Protein AF-A0A9X6S5B8-F1 (afdb_monomer)

Mean predicted aligned error: 6.73 Å

Radius of gyration: 18.89 Å; Cα contacts (8 Å, |Δi|>4): 108; chains: 1; bounding box: 58×34×44 Å

pLDDT: mean 91.6, std 8.56, range [54.91, 98.19]

Solvent-accessible surface area (backbone atoms only — not comparable to full-atom values): 6167 Å² total; per-residue (Å²): 134,85,83,86,82,81,88,75,62,65,66,62,53,50,51,53,52,50,52,52,57,74,66,54,40,77,95,39,71,28,46,69,69,55,43,22,50,75,75,46,82,56,49,53,66,65,46,45,40,65,50,50,36,58,79,39,28,82,66,33,20,36,98,69,75,29,34,25,37,53,52,90,54,58,91,93,51,74,57,42,30,37,43,45,58,45,50,54,50,45,68,75,42,53,86,78,40,62,87,80,69,85,125

Secondary structure (DSSP, 8-state):
----PPPP-HHHHHHHHHHHHHT--TT-EE-HHHHHHHHSTT--HHHHIIIIITTTHHHHBGGGTSSEESTT--TT---EEEHHHHHHHHHHHTTTS-TT---

Foldseek 3Di:
DDDDDDDDDVVVVVVVVVVCVVPDLPPPKDALQVCCVPQVVRDDSVLCLVFPLPVCVCVQDVVNVHFWDCSVDDVPGGIMGSRVRSNVCSVVCVVVTPSVDDD

Sequence (103 aa):
MEALQVNINQNYLNDVINQIFKTSLEGVTWDINEFRKHCCSNKSAEWVRRYVILPFADEIDFDKGGWCLNPHGGKGKKQMIFAKSACEWMEENKRRIDWKGKV

InterPro domains:
  IPR008489 Protein of unknown function DUF771 [PF05595] (18-97)

Structure (mmCIF, N/CA/C/O backbone):
data_AF-A0A9X6S5B8-F1
#
_entry.id   AF-A0A9X6S5B8-F1
#
loop_
_atom_site.group_PDB
_atom_site.id
_atom_site.type_symbol
_atom_site.label_atom_id
_atom_site.label_alt_id
_atom_site.label_comp_id
_atom_site.label_asym_id
_atom_site.label_entity_id
_atom_site.label_seq_id
_atom_site.pdbx_PDB_ins_code
_atom_site.Cartn_x
_atom_site.Cartn_y
_atom_site.Cartn_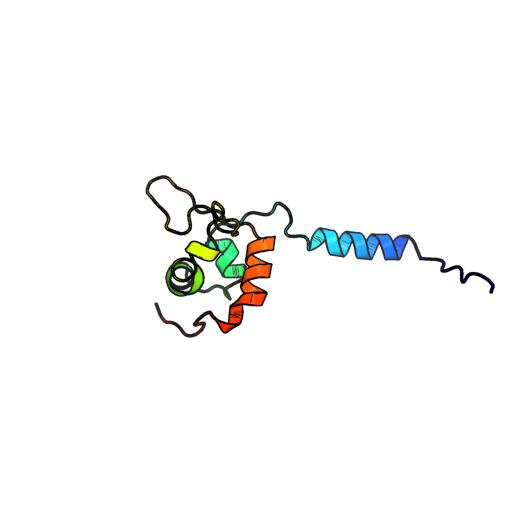z
_atom_site.occupancy
_atom_site.B_iso_or_equiv
_atom_site.auth_seq_id
_atom_site.auth_comp_id
_atom_site.auth_asym_id
_atom_site.auth_atom_id
_atom_site.pdbx_PDB_model_num
ATOM 1 N N . MET A 1 1 ? -38.218 -21.905 24.354 1.00 54.91 1 MET A N 1
ATOM 2 C CA . MET A 1 1 ? -36.961 -21.141 24.494 1.00 54.91 1 MET A CA 1
ATOM 3 C C . MET A 1 1 ? -37.327 -19.676 24.461 1.00 54.91 1 MET A C 1
ATOM 5 O O . MET A 1 1 ? -37.897 -19.249 23.466 1.00 54.91 1 MET A O 1
ATOM 9 N N . GLU A 1 2 ? -37.079 -18.946 25.544 1.00 75.00 2 GLU A N 1
ATOM 10 C CA . GLU A 1 2 ? -37.216 -17.486 25.547 1.00 75.00 2 GLU A CA 1
ATOM 11 C C . GLU A 1 2 ? -36.014 -16.856 24.840 1.00 75.00 2 GLU A C 1
ATOM 13 O O . GLU A 1 2 ? -34.883 -17.330 24.973 1.00 75.00 2 GLU A O 1
ATOM 18 N N . ALA A 1 3 ? -36.269 -15.817 24.046 1.00 75.19 3 ALA A N 1
ATOM 19 C CA . ALA A 1 3 ? -35.227 -15.087 23.345 1.00 75.19 3 ALA A CA 1
ATOM 20 C C . ALA A 1 3 ? -34.487 -14.166 24.322 1.00 75.19 3 ALA A C 1
ATOM 22 O O . ALA A 1 3 ? -35.101 -13.370 25.032 1.00 75.19 3 ALA A O 1
ATOM 23 N N . LEU A 1 4 ? -33.160 -14.255 24.330 1.00 81.75 4 LEU A N 1
ATOM 24 C CA . LEU A 1 4 ? -32.296 -13.351 25.081 1.00 81.75 4 LEU A CA 1
ATOM 25 C C . LEU A 1 4 ? -32.345 -11.959 24.435 1.00 81.75 4 LEU A C 1
ATOM 27 O O . LEU A 1 4 ? -31.918 -11.790 23.293 1.00 81.75 4 LEU A O 1
ATOM 31 N N . GLN A 1 5 ? -32.863 -10.964 25.156 1.00 76.44 5 GLN A N 1
ATOM 32 C CA . GLN A 1 5 ? -32.786 -9.564 24.739 1.00 76.44 5 GLN A CA 1
ATOM 33 C C . GLN A 1 5 ? -31.503 -8.930 25.277 1.00 76.44 5 GLN A C 1
ATOM 35 O O . GLN A 1 5 ? -31.298 -8.841 26.487 1.00 76.44 5 GLN A O 1
ATOM 40 N N . VAL A 1 6 ? -30.643 -8.470 24.366 1.00 81.62 6 VAL A N 1
ATOM 41 C CA . VAL A 1 6 ? -29.432 -7.711 24.694 1.00 81.62 6 VAL A CA 1
ATOM 42 C C . VAL A 1 6 ? -29.720 -6.225 24.494 1.00 81.62 6 VAL A C 1
ATOM 44 O O . VAL A 1 6 ? -30.029 -5.797 23.386 1.00 81.62 6 VAL A O 1
ATOM 47 N N . ASN A 1 7 ? -29.605 -5.438 25.564 1.00 80.31 7 ASN A N 1
ATOM 48 C CA . ASN A 1 7 ? -29.694 -3.979 25.508 1.00 80.31 7 ASN A CA 1
ATOM 49 C C . ASN A 1 7 ? -28.291 -3.395 25.303 1.00 80.31 7 ASN A C 1
ATOM 51 O O . ASN A 1 7 ? -27.421 -3.565 26.158 1.00 80.31 7 ASN A O 1
ATOM 55 N N . ILE A 1 8 ? -28.064 -2.721 24.173 1.00 82.56 8 ILE A N 1
ATOM 56 C CA . ILE A 1 8 ? -26.768 -2.110 23.854 1.00 82.56 8 ILE A CA 1
ATOM 57 C C . ILE A 1 8 ? -26.819 -0.617 24.183 1.00 82.56 8 ILE A C 1
ATOM 59 O O . ILE A 1 8 ? -27.736 0.094 23.777 1.00 82.56 8 ILE A O 1
ATOM 63 N N . ASN A 1 9 ? -25.813 -0.128 24.910 1.00 88.94 9 ASN A N 1
ATOM 64 C CA . ASN A 1 9 ? -25.659 1.294 25.193 1.00 88.94 9 ASN A CA 1
ATOM 65 C C . ASN A 1 9 ? -25.322 2.054 23.899 1.00 88.94 9 ASN A C 1
ATOM 67 O O . ASN A 1 9 ? -24.226 1.908 23.357 1.00 88.94 9 ASN A O 1
ATOM 71 N N . GLN A 1 10 ? -26.255 2.888 23.435 1.00 89.31 10 GLN A N 1
ATOM 72 C CA . GLN A 1 10 ? -26.129 3.644 22.188 1.00 89.31 10 GLN A CA 1
ATOM 73 C C . GLN A 1 10 ? -24.891 4.555 22.150 1.00 89.31 10 GLN A C 1
ATOM 75 O O . GLN A 1 10 ? -24.274 4.701 21.097 1.00 89.31 10 GLN A O 1
ATOM 80 N N . ASN A 1 11 ? -24.500 5.145 23.284 1.00 89.00 11 ASN A N 1
ATOM 81 C CA . ASN A 1 11 ? -23.348 6.048 23.343 1.00 89.00 11 ASN A CA 1
ATOM 82 C C . ASN A 1 11 ? -22.042 5.282 23.136 1.00 89.00 11 ASN A C 1
ATOM 84 O O . ASN A 1 11 ? -21.222 5.682 22.318 1.00 89.00 11 ASN A O 1
ATOM 88 N N . TYR A 1 12 ? -21.899 4.131 23.799 1.00 87.56 12 TYR A N 1
ATOM 89 C CA . TYR A 1 12 ? -20.743 3.258 23.593 1.00 87.56 12 TYR A CA 1
ATOM 90 C C . TYR A 1 12 ? -20.655 2.772 22.139 1.00 87.56 12 TYR A C 1
ATOM 92 O O . TYR A 1 12 ? -19.581 2.752 21.544 1.00 87.56 12 TYR A O 1
ATOM 100 N N . LEU A 1 13 ? -21.802 2.436 21.543 1.00 89.12 13 LEU A N 1
ATOM 101 C CA . LEU A 1 13 ? -21.902 2.040 20.138 1.00 89.12 13 LEU A CA 1
ATOM 102 C C . LEU A 1 13 ? -21.394 3.151 19.205 1.00 89.12 13 LEU A C 1
ATOM 104 O O . LEU A 1 13 ? -20.590 2.892 18.311 1.00 89.12 13 LEU A O 1
ATOM 108 N N . ASN A 1 14 ? -21.804 4.395 19.456 1.00 88.81 14 ASN A N 1
ATOM 109 C CA . ASN A 1 14 ? -21.355 5.554 18.689 1.00 88.81 14 ASN A CA 1
ATOM 110 C C . ASN A 1 14 ? -19.853 5.823 18.859 1.00 88.81 14 ASN A C 1
ATOM 112 O O . ASN A 1 14 ? -19.190 6.164 17.883 1.00 88.81 14 ASN A O 1
ATOM 116 N N . ASP A 1 15 ? -19.299 5.646 20.059 1.00 88.44 15 ASP A N 1
ATOM 117 C CA . ASP A 1 15 ? -17.864 5.826 20.302 1.00 88.44 15 ASP A CA 1
ATOM 118 C C . ASP A 1 15 ? -17.027 4.800 19.534 1.00 88.44 15 ASP A C 1
ATOM 120 O O . ASP A 1 15 ? -16.065 5.171 18.857 1.00 88.44 15 ASP A O 1
ATOM 124 N N . VAL A 1 16 ? -17.436 3.527 19.558 1.00 87.25 16 VAL A N 1
ATOM 125 C CA . VAL A 1 16 ? -16.792 2.456 18.782 1.00 87.25 16 VAL A CA 1
ATOM 126 C C . VAL A 1 16 ? -16.870 2.753 17.285 1.00 87.25 16 VAL A C 1
ATOM 128 O O . VAL A 1 16 ? -15.855 2.698 16.591 1.00 87.25 16 VAL A O 1
ATOM 131 N N . ILE A 1 17 ? -18.049 3.131 16.785 1.00 86.81 17 ILE A N 1
ATOM 132 C CA . ILE A 1 17 ? -18.254 3.495 15.379 1.00 86.81 17 ILE A CA 1
ATOM 133 C C . ILE A 1 17 ? -17.344 4.666 14.979 1.00 86.81 17 ILE A C 1
ATOM 135 O O . ILE A 1 17 ? -16.639 4.596 13.972 1.00 86.81 17 ILE A O 1
ATOM 139 N N . ASN A 1 18 ? -17.303 5.725 15.786 1.00 81.12 18 ASN A N 1
ATOM 140 C CA . ASN A 1 18 ? -16.473 6.897 15.521 1.00 81.12 18 ASN A CA 1
ATOM 141 C C . ASN A 1 18 ? -14.979 6.569 15.559 1.00 81.12 18 ASN A C 1
ATOM 143 O O . ASN A 1 18 ? -14.211 7.128 14.774 1.00 81.12 18 ASN A O 1
ATOM 147 N N . GLN A 1 19 ? -14.551 5.674 16.449 1.00 80.56 19 GLN A N 1
ATOM 148 C CA . GLN A 1 19 ? -13.169 5.215 16.502 1.00 80.56 19 GLN A CA 1
ATOM 149 C C . GLN A 1 19 ? -12.801 4.433 15.236 1.00 80.56 19 GLN A C 1
ATOM 151 O O . GLN A 1 19 ? -11.765 4.719 14.641 1.00 80.56 19 GLN A O 1
ATOM 156 N N . ILE A 1 20 ? -13.676 3.532 14.779 1.00 81.06 20 ILE A N 1
ATOM 157 C CA . ILE A 1 20 ? -13.494 2.775 13.533 1.00 81.06 20 ILE A CA 1
ATOM 158 C C . ILE A 1 20 ? -13.385 3.727 12.336 1.00 81.06 20 ILE A C 1
ATOM 160 O O . ILE A 1 20 ? -12.429 3.636 11.562 1.00 81.06 20 ILE A O 1
ATOM 164 N N . PHE A 1 21 ? -14.302 4.692 12.212 1.00 75.19 21 PHE A N 1
ATOM 165 C CA . PHE A 1 21 ? -14.284 5.658 11.111 1.00 75.19 21 PHE A CA 1
ATOM 166 C C . PHE A 1 21 ? -13.074 6.592 11.150 1.00 75.19 21 PHE A C 1
ATOM 168 O O . PHE A 1 21 ? -12.487 6.854 10.104 1.00 75.19 21 PHE A O 1
ATOM 175 N N . LYS A 1 22 ? -12.638 7.044 12.335 1.00 65.94 22 LYS A N 1
ATOM 176 C CA . LYS A 1 22 ? -11.404 7.840 12.477 1.00 65.94 22 LYS A CA 1
ATOM 177 C C . LYS A 1 22 ? -10.156 7.090 12.020 1.00 65.94 22 LYS A C 1
ATOM 179 O O . LYS A 1 22 ? -9.182 7.727 11.632 1.00 65.94 22 LYS A O 1
ATOM 184 N N . THR A 1 23 ? -10.173 5.763 12.082 1.00 70.31 23 THR A N 1
ATOM 185 C CA . THR A 1 23 ? -9.061 4.914 11.636 1.00 70.31 23 THR A CA 1
ATOM 186 C C . THR A 1 23 ? -9.208 4.406 10.203 1.00 70.31 23 THR A C 1
ATOM 188 O O . THR A 1 23 ? -8.296 3.748 9.704 1.00 70.31 23 THR A O 1
ATOM 191 N N . SER A 1 24 ? -10.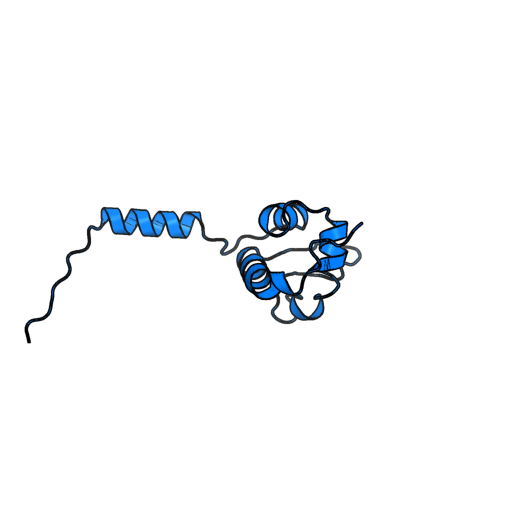328 4.689 9.530 1.00 81.88 24 SER A N 1
ATOM 192 C CA . SER A 1 24 ? -10.563 4.186 8.180 1.00 81.88 24 SER A CA 1
ATOM 193 C C . SER A 1 24 ? -9.643 4.875 7.173 1.00 81.88 24 SER A C 1
ATOM 195 O O . SER A 1 24 ? -9.587 6.100 7.087 1.00 81.88 24 SER A O 1
ATOM 197 N N . LEU A 1 25 ? -8.934 4.068 6.383 1.00 88.00 25 LEU A N 1
ATOM 198 C CA . LEU A 1 25 ? -8.124 4.524 5.249 1.00 88.00 25 LEU A CA 1
ATOM 199 C C . LEU A 1 25 ? -8.919 4.516 3.930 1.00 88.00 25 LEU A C 1
ATOM 201 O O . LEU A 1 25 ? -8.338 4.627 2.849 1.00 88.00 25 LEU A O 1
ATOM 205 N N . GLU A 1 26 ? -10.242 4.345 3.991 1.00 88.31 26 GLU A N 1
ATOM 206 C CA . GLU A 1 26 ? -11.105 4.331 2.809 1.00 88.31 26 GLU A CA 1
ATOM 207 C C . GLU A 1 26 ? -11.093 5.683 2.091 1.00 88.31 26 GLU A C 1
ATOM 209 O O . GLU A 1 26 ? -11.226 6.739 2.703 1.00 88.31 26 GLU A O 1
ATOM 214 N N . GLY A 1 27 ? -10.890 5.652 0.771 1.00 89.44 27 GLY A N 1
ATOM 215 C CA . GLY A 1 27 ? -10.777 6.857 -0.055 1.00 89.44 27 GLY A CA 1
ATOM 216 C C . GLY A 1 27 ? -9.478 7.653 0.130 1.00 89.44 27 GLY A C 1
ATOM 217 O O . GLY A 1 27 ? -9.260 8.622 -0.596 1.00 89.44 27 GLY A O 1
ATOM 218 N N . VAL A 1 28 ? -8.591 7.254 1.049 1.00 95.00 28 VAL A N 1
ATOM 219 C CA . VAL A 1 28 ? -7.306 7.926 1.268 1.00 95.00 28 VAL A CA 1
ATOM 220 C C . VAL A 1 28 ? -6.286 7.454 0.235 1.00 95.00 28 VAL A C 1
ATOM 222 O O . VAL A 1 28 ? -6.041 6.258 0.064 1.00 95.00 28 VAL A O 1
ATOM 225 N N . THR A 1 29 ? -5.644 8.417 -0.424 1.00 97.00 29 THR A N 1
ATOM 226 C CA . THR A 1 29 ? -4.518 8.164 -1.326 1.00 97.00 29 THR A CA 1
ATOM 227 C C . THR A 1 29 ? -3.245 8.803 -0.801 1.00 97.00 29 THR A C 1
ATOM 229 O O . THR A 1 29 ? -3.264 9.932 -0.308 1.00 97.00 29 THR A O 1
ATOM 232 N N . TRP A 1 30 ? -2.131 8.114 -0.988 1.00 97.06 30 TRP A N 1
ATOM 233 C CA . TRP A 1 30 ? -0.799 8.548 -0.608 1.00 97.06 30 TRP A CA 1
ATOM 234 C C . TRP A 1 30 ? 0.101 8.729 -1.826 1.00 97.06 30 TRP A C 1
ATOM 236 O O . TRP A 1 30 ? -0.098 8.128 -2.885 1.00 97.06 30 TRP A O 1
ATOM 246 N N . ASP A 1 31 ? 1.124 9.558 -1.654 1.00 95.44 31 ASP A N 1
ATOM 247 C CA . ASP A 1 31 ? 2.324 9.484 -2.473 1.00 95.44 31 ASP A CA 1
ATOM 248 C C . ASP A 1 31 ? 3.328 8.496 -1.845 1.00 95.44 31 ASP A C 1
ATOM 250 O O . ASP A 1 31 ? 3.086 7.894 -0.794 1.00 95.44 31 ASP A O 1
ATOM 254 N N . ILE A 1 32 ? 4.491 8.329 -2.476 1.00 95.19 32 ILE A N 1
ATOM 255 C CA . ILE A 1 32 ? 5.535 7.439 -1.953 1.00 95.19 32 ILE A CA 1
ATOM 256 C C . ILE A 1 32 ? 6.094 7.898 -0.592 1.00 95.19 32 ILE A C 1
ATOM 258 O O . ILE A 1 32 ? 6.611 7.076 0.166 1.00 95.19 32 ILE A O 1
ATOM 262 N N . ASN A 1 33 ? 6.006 9.192 -0.258 1.00 96.00 33 ASN A N 1
ATOM 263 C CA . ASN A 1 33 ? 6.506 9.725 1.008 1.00 96.00 33 ASN A CA 1
ATOM 264 C C . ASN A 1 33 ? 5.570 9.424 2.172 1.00 96.00 33 ASN A C 1
ATOM 266 O O . ASN A 1 33 ? 6.048 9.108 3.259 1.00 96.00 33 ASN A O 1
ATOM 270 N N . GLU A 1 34 ? 4.265 9.492 1.962 1.00 97.44 34 GLU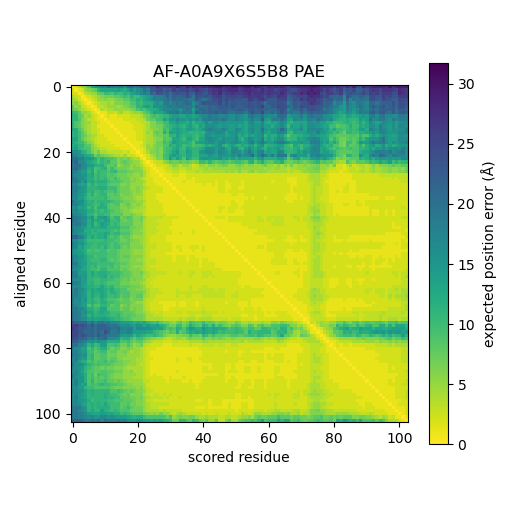 A N 1
ATOM 271 C CA . GLU A 1 34 ? 3.301 9.078 2.976 1.00 97.44 34 GLU A CA 1
ATOM 272 C C . GLU A 1 34 ? 3.312 7.553 3.123 1.00 97.44 34 GLU A C 1
ATOM 274 O O . GLU A 1 34 ? 3.473 7.041 4.233 1.00 97.44 34 GLU A O 1
ATOM 279 N N . PHE A 1 35 ? 3.321 6.810 2.012 1.00 97.62 35 PHE A N 1
ATOM 280 C CA . PHE A 1 35 ? 3.406 5.348 2.051 1.00 97.62 35 PHE A CA 1
ATOM 281 C C . PHE A 1 35 ? 4.646 4.844 2.802 1.00 97.62 35 PHE A C 1
ATOM 283 O O . PHE A 1 35 ? 4.536 3.984 3.677 1.00 97.62 35 PHE A O 1
ATOM 290 N N . ARG A 1 36 ? 5.836 5.406 2.535 1.00 97.44 36 ARG A N 1
ATOM 291 C CA . ARG A 1 36 ? 7.062 4.955 3.215 1.00 97.44 36 ARG A CA 1
ATOM 292 C C . ARG A 1 36 ? 7.032 5.227 4.721 1.00 97.44 36 ARG A C 1
ATOM 294 O O . ARG A 1 36 ? 7.596 4.439 5.477 1.00 97.44 36 ARG A O 1
ATOM 301 N N . LYS A 1 37 ? 6.386 6.312 5.167 1.00 97.56 37 LYS A N 1
ATOM 302 C CA . LYS A 1 37 ? 6.230 6.634 6.596 1.00 97.56 37 LYS A CA 1
ATOM 303 C C . LYS A 1 37 ? 5.285 5.654 7.283 1.00 97.56 37 LYS A C 1
ATOM 305 O O . LYS A 1 37 ? 5.626 5.160 8.352 1.00 97.56 37 LYS A O 1
ATOM 310 N N . HIS A 1 38 ? 4.144 5.364 6.660 1.00 96.62 38 HIS A N 1
ATOM 311 C CA . HIS A 1 38 ? 3.106 4.522 7.250 1.00 96.62 38 HIS A CA 1
ATOM 312 C C . HIS A 1 38 ? 3.428 3.027 7.181 1.00 96.62 38 HIS A C 1
ATOM 314 O O . HIS A 1 38 ? 3.276 2.325 8.176 1.00 96.62 38 HIS A O 1
ATOM 320 N N . CYS A 1 39 ? 3.905 2.537 6.037 1.00 97.38 39 CYS A N 1
ATOM 321 C CA . CYS A 1 39 ? 4.028 1.100 5.788 1.00 97.38 39 CYS A CA 1
ATOM 322 C C . CYS A 1 39 ? 5.470 0.594 5.790 1.00 97.38 39 CYS A C 1
ATOM 324 O O . CYS A 1 39 ? 5.694 -0.596 5.981 1.00 97.38 39 CYS A O 1
ATOM 326 N N . CYS A 1 40 ? 6.458 1.462 5.562 1.00 97.31 40 CYS A N 1
ATOM 327 C CA . CYS A 1 40 ? 7.842 1.038 5.333 1.00 97.31 40 CYS A CA 1
ATOM 328 C C . CYS A 1 40 ? 8.817 1.585 6.381 1.00 97.31 40 CYS A C 1
ATOM 330 O O . CYS A 1 40 ? 9.977 1.809 6.054 1.00 97.31 40 CYS A O 1
ATOM 332 N N . SER A 1 41 ? 8.375 1.852 7.615 1.00 95.62 41 SER A N 1
ATOM 333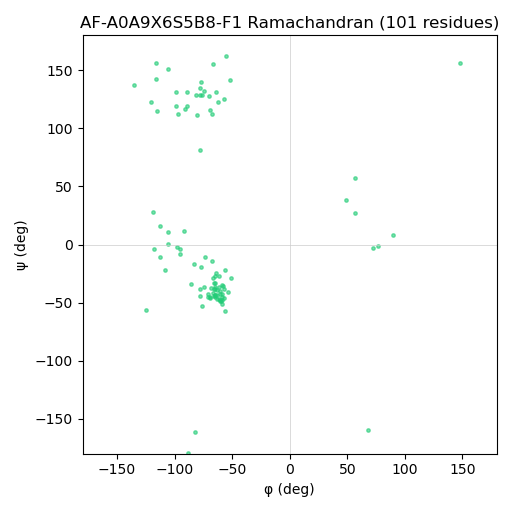 C CA . SER A 1 41 ? 9.230 2.355 8.711 1.00 95.62 41 SER A CA 1
ATOM 334 C C .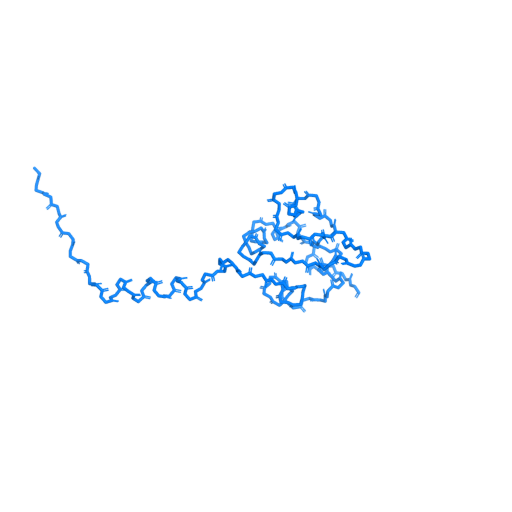 SER A 1 41 ? 10.103 3.558 8.318 1.00 95.62 41 SER A C 1
ATOM 336 O O . SER A 1 41 ? 11.268 3.652 8.705 1.00 95.62 41 SER A O 1
ATOM 338 N N . ASN A 1 42 ? 9.553 4.462 7.504 1.00 96.94 42 ASN A N 1
ATOM 339 C CA . ASN A 1 42 ? 10.227 5.652 6.989 1.00 96.94 42 ASN A CA 1
ATOM 340 C C . ASN A 1 42 ? 11.530 5.365 6.208 1.00 96.94 42 ASN A C 1
ATOM 342 O O . ASN A 1 42 ? 12.411 6.225 6.137 1.00 96.94 42 ASN A O 1
ATOM 346 N N . LYS A 1 43 ? 11.661 4.183 5.583 1.00 97.69 43 LYS A N 1
ATOM 347 C CA . LYS A 1 43 ? 12.745 3.878 4.630 1.00 97.69 43 LYS A CA 1
ATOM 348 C C . LYS A 1 43 ? 12.785 4.911 3.497 1.00 97.69 43 LYS A C 1
ATOM 350 O O . LYS A 1 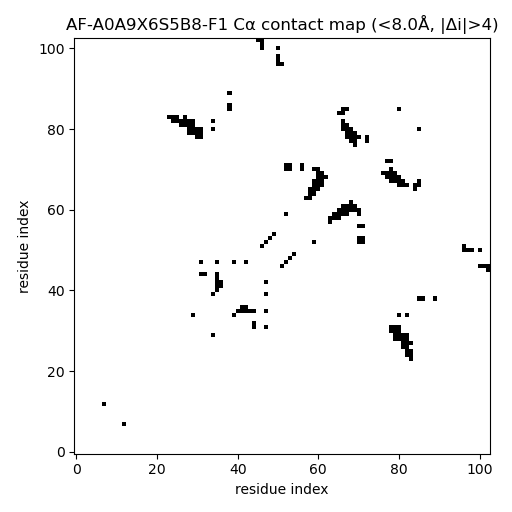43 ? 11.825 5.655 3.274 1.00 97.69 43 LYS A O 1
ATOM 355 N N . SER A 1 44 ? 13.907 4.991 2.784 1.00 97.56 44 SER A N 1
ATOM 356 C CA . SER A 1 44 ? 14.039 5.930 1.667 1.00 97.56 44 SER A CA 1
ATOM 357 C C . SER A 1 44 ? 13.106 5.548 0.512 1.00 97.56 44 SER A C 1
ATOM 359 O O . SER A 1 44 ? 12.741 4.384 0.344 1.00 97.56 44 SER A O 1
ATOM 361 N N . ALA A 1 45 ? 12.733 6.526 -0.316 1.00 95.56 45 ALA A N 1
ATOM 362 C CA . ALA A 1 45 ? 11.922 6.268 -1.506 1.00 95.56 45 ALA A CA 1
ATOM 363 C C . ALA A 1 45 ? 12.602 5.275 -2.469 1.00 95.56 45 ALA A C 1
ATOM 365 O O . ALA A 1 45 ? 11.931 4.438 -3.068 1.00 95.56 45 ALA A O 1
ATOM 366 N N . GLU A 1 46 ? 13.935 5.322 -2.576 1.00 96.50 46 GLU A N 1
ATOM 367 C CA . GLU A 1 46 ? 14.709 4.361 -3.367 1.00 96.50 46 GLU A CA 1
ATOM 368 C C . GLU A 1 46 ? 14.579 2.940 -2.817 1.00 96.50 46 GLU A C 1
ATOM 370 O O . GLU A 1 46 ? 14.356 2.004 -3.583 1.00 96.50 46 GLU A O 1
ATOM 375 N N . TRP A 1 47 ? 14.650 2.780 -1.493 1.00 98.12 47 TRP A N 1
ATOM 376 C CA . TRP A 1 47 ? 14.481 1.483 -0.849 1.00 98.12 47 TRP A CA 1
ATOM 377 C C . TRP A 1 47 ? 13.084 0.925 -1.124 1.00 98.12 47 TRP A C 1
ATOM 379 O O . TRP A 1 47 ? 12.945 -0.213 -1.565 1.00 98.12 47 TRP A O 1
ATOM 389 N N . VAL A 1 48 ? 12.048 1.754 -0.959 1.00 97.69 48 VAL A N 1
ATOM 390 C CA . VAL A 1 48 ? 10.663 1.360 -1.255 1.00 97.69 48 VAL A CA 1
ATOM 391 C C . VAL A 1 48 ? 10.519 0.949 -2.716 1.00 97.69 48 VAL A C 1
ATOM 393 O O . VAL A 1 48 ? 9.904 -0.070 -3.024 1.00 97.69 48 VAL A O 1
ATOM 396 N N . ARG A 1 49 ? 11.137 1.691 -3.637 1.00 95.94 49 ARG A N 1
ATOM 397 C CA . ARG A 1 49 ? 11.086 1.358 -5.058 1.00 95.94 49 ARG A CA 1
ATOM 398 C C . ARG A 1 49 ? 11.789 0.033 -5.365 1.00 95.94 49 ARG A C 1
ATOM 400 O O . ARG A 1 49 ? 11.238 -0.770 -6.110 1.00 95.94 49 ARG A O 1
ATOM 407 N N . ARG A 1 50 ? 12.966 -0.208 -4.778 1.00 97.69 50 ARG A N 1
ATOM 408 C CA . ARG A 1 50 ? 13.804 -1.393 -5.026 1.00 97.69 50 ARG A CA 1
ATOM 409 C C . ARG A 1 50 ? 13.266 -2.672 -4.387 1.00 97.69 50 ARG A C 1
ATOM 411 O O . ARG A 1 50 ? 13.408 -3.720 -4.999 1.00 97.69 50 ARG A O 1
ATOM 418 N N . TYR A 1 51 ? 12.680 -2.594 -3.194 1.00 98.19 51 TYR A N 1
ATOM 419 C CA . TYR A 1 51 ? 12.326 -3.779 -2.399 1.00 98.19 51 TYR A CA 1
ATOM 420 C C . TYR A 1 51 ? 10.817 -4.003 -2.240 1.00 98.19 51 TYR A C 1
ATOM 422 O O . TYR A 1 51 ? 10.418 -5.067 -1.778 1.00 98.19 51 TYR A O 1
ATOM 430 N N . VAL A 1 52 ? 9.981 -3.032 -2.630 1.00 97.81 52 VAL A N 1
ATOM 431 C CA . VAL A 1 52 ? 8.514 -3.142 -2.553 1.00 97.81 52 VAL A CA 1
ATOM 432 C C . VAL A 1 52 ? 7.865 -2.894 -3.914 1.00 97.81 52 VAL A C 1
ATOM 434 O O . VAL A 1 52 ? 7.156 -3.750 -4.420 1.00 97.81 52 VAL A O 1
ATOM 437 N N . ILE A 1 53 ? 8.106 -1.752 -4.561 1.00 96.81 53 ILE A N 1
ATOM 438 C CA . ILE A 1 53 ? 7.314 -1.398 -5.752 1.00 96.81 53 ILE A CA 1
ATOM 439 C C . ILE A 1 53 ? 7.734 -2.195 -6.989 1.00 96.81 53 ILE A C 1
ATOM 441 O O . ILE A 1 53 ? 6.888 -2.788 -7.643 1.00 96.81 53 ILE A O 1
ATOM 445 N N . LEU A 1 54 ? 9.021 -2.195 -7.346 1.00 96.56 54 LEU A N 1
ATOM 446 C CA . LEU A 1 54 ? 9.476 -2.833 -8.586 1.00 96.56 54 LEU A CA 1
ATOM 447 C C . LEU A 1 54 ? 9.427 -4.369 -8.547 1.00 96.56 54 LEU A C 1
ATOM 449 O O . LEU A 1 54 ? 8.972 -4.938 -9.536 1.00 96.56 54 LEU A O 1
ATOM 453 N N . PRO A 1 55 ? 9.840 -5.057 -7.461 1.00 97.81 55 PRO A N 1
ATOM 454 C CA . PRO A 1 55 ? 9.803 -6.522 -7.422 1.00 97.81 55 PRO A CA 1
ATOM 455 C C . PRO A 1 55 ? 8.392 -7.105 -7.476 1.00 97.81 55 PRO A C 1
ATOM 457 O O . PRO A 1 55 ? 8.219 -8.227 -7.936 1.00 97.81 55 PRO A O 1
ATOM 460 N N . PHE A 1 56 ? 7.398 -6.348 -7.008 1.00 97.94 56 PHE A N 1
ATOM 461 C CA . PHE A 1 56 ? 6.002 -6.779 -6.939 1.00 97.94 56 PHE A CA 1
ATOM 462 C C . PHE A 1 56 ? 5.104 -5.993 -7.899 1.00 97.94 56 PHE A C 1
ATOM 464 O O . PHE A 1 56 ? 3.887 -6.028 -7.751 1.00 97.94 56 PHE A O 1
ATOM 471 N N . ALA A 1 57 ? 5.680 -5.286 -8.880 1.00 97.00 57 ALA A N 1
ATOM 472 C CA . ALA A 1 57 ? 4.951 -4.355 -9.740 1.00 97.00 57 ALA A CA 1
ATOM 473 C C . ALA A 1 57 ? 3.735 -4.999 -10.417 1.00 97.00 57 ALA A C 1
ATOM 475 O O . ALA A 1 57 ? 2.677 -4.387 -10.442 1.00 97.00 57 ALA A O 1
ATOM 476 N N . ASP A 1 58 ? 3.857 -6.245 -10.882 1.00 95.94 58 ASP A N 1
ATOM 477 C CA . ASP A 1 58 ? 2.758 -6.975 -11.521 1.00 95.94 58 ASP A CA 1
ATOM 478 C C . ASP A 1 58 ? 1.594 -7.307 -10.576 1.00 95.94 58 ASP A C 1
ATOM 480 O O . ASP A 1 58 ? 0.459 -7.395 -11.034 1.00 95.94 58 ASP A O 1
ATOM 484 N N . GLU A 1 59 ? 1.860 -7.476 -9.279 1.00 97.31 59 GLU A N 1
ATOM 485 C CA . GLU A 1 59 ? 0.841 -7.767 -8.262 1.00 97.31 59 GLU A CA 1
ATOM 486 C C . GLU A 1 59 ? 0.196 -6.490 -7.718 1.00 97.31 59 GLU A C 1
ATOM 488 O O . GLU A 1 59 ? -0.980 -6.484 -7.361 1.00 97.31 59 GLU A O 1
ATOM 493 N N . ILE A 1 60 ? 0.969 -5.406 -7.621 1.00 97.81 60 ILE A N 1
ATOM 494 C CA . ILE A 1 60 ? 0.513 -4.160 -7.000 1.00 97.81 60 ILE A CA 1
ATOM 495 C C . ILE A 1 60 ? -0.022 -3.146 -8.011 1.00 97.81 60 ILE A C 1
ATOM 497 O O . ILE A 1 60 ? -0.541 -2.120 -7.581 1.00 97.81 60 ILE A O 1
ATOM 501 N N . ASP A 1 61 ? 0.109 -3.380 -9.318 1.00 97.50 61 ASP A N 1
ATOM 502 C CA . ASP A 1 61 ? -0.404 -2.472 -10.348 1.00 97.50 61 ASP A CA 1
ATOM 503 C C . ASP A 1 61 ? -1.927 -2.343 -10.253 1.00 97.50 61 ASP A C 1
ATOM 505 O O . ASP A 1 61 ? -2.655 -3.331 -10.351 1.00 97.50 61 ASP A O 1
ATOM 509 N N . PHE A 1 62 ? -2.413 -1.114 -10.087 1.00 96.12 62 PHE A N 1
ATOM 510 C CA . PHE A 1 62 ? -3.840 -0.816 -10.007 1.00 96.12 62 PHE A CA 1
ATOM 511 C C . PHE A 1 62 ? -4.615 -1.304 -11.236 1.00 96.12 62 PHE A C 1
ATOM 513 O O . PHE A 1 62 ? -5.699 -1.867 -11.086 1.00 96.12 62 PHE A O 1
ATOM 520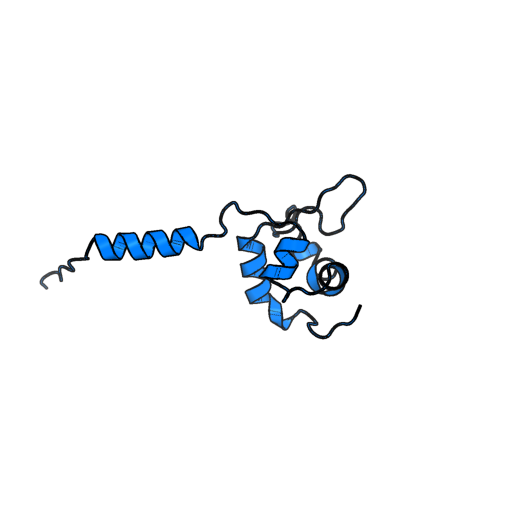 N N . ASP A 1 63 ? -4.039 -1.188 -12.436 1.00 94.25 63 ASP A N 1
ATOM 521 C CA . ASP A 1 63 ? -4.694 -1.645 -13.671 1.00 94.25 63 ASP A CA 1
ATOM 522 C C . ASP A 1 63 ? -4.838 -3.182 -13.720 1.00 94.25 63 ASP A C 1
ATOM 524 O O . ASP A 1 63 ? -5.606 -3.720 -14.518 1.00 94.25 63 ASP A O 1
ATOM 528 N N . LYS A 1 64 ? -4.127 -3.897 -12.837 1.00 95.75 64 LYS A N 1
ATOM 529 C CA . LYS A 1 64 ? -4.194 -5.353 -12.647 1.00 95.75 64 LYS A CA 1
ATOM 530 C C . LYS A 1 64 ? -4.937 -5.754 -11.364 1.00 95.75 64 LYS A C 1
ATOM 532 O O . LYS A 1 64 ? -4.915 -6.922 -10.989 1.00 95.75 64 LYS A O 1
ATOM 537 N N . GLY A 1 65 ? -5.607 -4.808 -10.702 1.00 95.56 65 GLY A N 1
ATOM 538 C CA . GLY A 1 65 ? -6.345 -5.035 -9.455 1.00 95.56 65 GLY A CA 1
ATOM 539 C C . GLY A 1 65 ? -5.526 -4.836 -8.176 1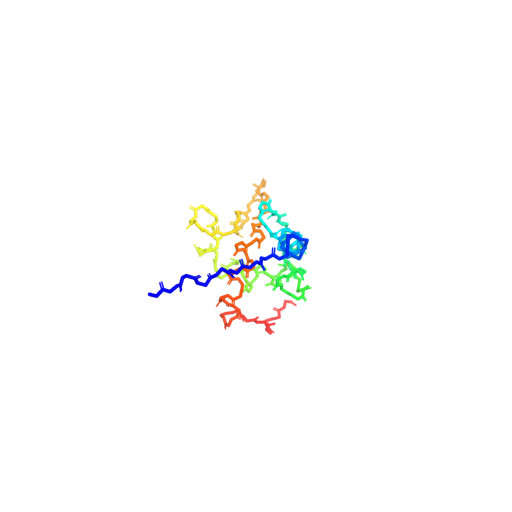.00 95.56 65 GLY A C 1
ATOM 540 O O . GLY A 1 65 ? -6.011 -5.150 -7.092 1.00 95.56 65 GLY A O 1
ATOM 541 N N . GLY A 1 66 ? -4.301 -4.319 -8.286 1.00 97.44 66 GLY A N 1
ATOM 542 C CA . GLY A 1 66 ? -3.469 -3.927 -7.155 1.00 97.44 66 GLY A CA 1
ATOM 543 C C . GLY A 1 66 ? -3.806 -2.535 -6.600 1.00 97.44 66 GLY A C 1
ATOM 544 O O . GLY A 1 66 ? -4.873 -1.972 -6.833 1.00 97.44 66 GLY A O 1
ATOM 545 N N . TRP A 1 67 ? -2.876 -1.955 -5.841 1.00 97.81 67 TRP A N 1
ATOM 546 C CA . TRP A 1 67 ? -3.089 -0.731 -5.053 1.00 97.81 67 TRP A CA 1
ATOM 547 C C . TRP A 1 67 ? -2.211 0.461 -5.463 1.00 97.81 67 TRP A C 1
ATOM 549 O O . TRP A 1 67 ? -2.340 1.551 -4.898 1.00 97.81 67 TRP A O 1
ATOM 559 N N . CYS A 1 68 ? -1.299 0.282 -6.414 1.00 97.56 68 CYS A N 1
ATOM 560 C CA . CYS A 1 68 ? -0.330 1.279 -6.851 1.00 97.56 68 CYS A CA 1
ATOM 561 C C . CYS A 1 68 ? -0.603 1.670 -8.302 1.00 97.56 68 CYS A C 1
ATOM 563 O O . CYS A 1 68 ? -0.439 0.869 -9.218 1.00 97.56 68 CYS A O 1
ATOM 565 N N . LEU A 1 69 ? -0.977 2.925 -8.530 1.00 96.56 69 LEU A N 1
ATOM 566 C CA . LEU A 1 69 ? -1.102 3.478 -9.870 1.00 96.56 69 LEU A CA 1
ATOM 567 C C . LEU A 1 69 ? 0.289 3.820 -10.417 1.00 96.56 69 LEU A C 1
ATOM 569 O O . LEU A 1 69 ? 1.047 4.566 -9.787 1.00 96.56 69 LEU A O 1
ATOM 573 N N . ASN A 1 70 ? 0.596 3.345 -11.626 1.00 94.00 70 ASN A N 1
ATOM 574 C CA . ASN A 1 70 ? 1.877 3.560 -12.307 1.00 94.00 70 ASN A CA 1
ATOM 575 C C . ASN A 1 70 ? 3.105 3.073 -11.491 1.00 94.00 70 ASN A C 1
ATOM 577 O O . ASN A 1 70 ? 4.027 3.864 -11.243 1.00 94.00 70 ASN A O 1
ATOM 581 N N . PRO A 1 71 ? 3.186 1.789 -11.082 1.00 94.75 71 PRO A N 1
ATOM 582 C CA . PRO A 1 71 ? 4.285 1.281 -10.247 1.00 94.75 71 PRO A CA 1
ATOM 583 C C . PRO A 1 71 ? 5.659 1.415 -10.927 1.00 94.75 71 PRO A C 1
ATOM 585 O O . PRO A 1 71 ? 6.643 1.810 -10.295 1.00 94.75 71 PRO A O 1
ATOM 588 N N . HIS A 1 72 ? 5.722 1.216 -12.247 1.00 91.94 72 HIS A N 1
ATOM 589 C CA . HIS A 1 72 ? 6.944 1.396 -13.040 1.00 91.94 72 HIS A CA 1
ATOM 590 C C . HIS A 1 72 ? 7.338 2.869 -13.251 1.00 91.94 72 HIS A C 1
ATOM 592 O O . HIS A 1 72 ? 8.466 3.162 -13.652 1.00 91.94 72 HIS A O 1
ATOM 598 N N . GLY A 1 73 ? 6.464 3.821 -12.909 1.00 84.88 73 GLY A N 1
ATOM 599 C CA . GLY A 1 73 ? 6.629 5.238 -13.229 1.00 84.88 73 GLY A CA 1
ATOM 600 C C . GLY A 1 73 ? 6.507 5.532 -14.730 1.00 84.88 73 GLY A C 1
ATOM 601 O O . GLY A 1 73 ? 5.920 4.768 -15.492 1.00 84.88 73 GLY A O 1
ATOM 602 N N . GLY A 1 74 ? 7.039 6.679 -15.151 1.00 76.81 74 GLY A N 1
ATOM 603 C CA . GLY A 1 74 ? 7.030 7.136 -16.544 1.00 76.81 74 GLY A CA 1
ATOM 604 C C . GLY A 1 74 ? 6.958 8.659 -16.638 1.00 76.81 74 GLY A C 1
ATOM 605 O O . GLY A 1 74 ? 6.500 9.324 -15.708 1.00 76.81 74 GLY A O 1
ATOM 606 N N . LYS A 1 75 ? 7.422 9.237 -17.755 1.00 73.94 75 LYS A N 1
ATOM 607 C CA . LYS A 1 75 ? 7.343 10.692 -17.967 1.00 73.94 75 LYS A CA 1
ATOM 608 C C . LYS A 1 75 ? 5.885 11.155 -17.872 1.00 73.94 75 LYS A C 1
ATOM 610 O O . LYS A 1 75 ? 5.024 10.626 -18.566 1.00 73.94 75 LYS A O 1
ATOM 615 N N . GLY A 1 76 ? 5.626 12.131 -17.001 1.00 73.94 76 GLY A N 1
ATOM 616 C CA . GLY A 1 76 ? 4.298 12.721 -16.796 1.00 73.94 76 GLY A CA 1
ATOM 617 C C . GLY A 1 76 ? 3.315 11.875 -15.979 1.00 73.94 76 GLY A C 1
ATOM 618 O O . GLY A 1 76 ? 2.206 12.335 -15.725 1.00 73.94 76 GLY A O 1
ATOM 619 N N . LYS A 1 77 ? 3.694 10.671 -15.530 1.00 79.50 77 LYS A N 1
ATOM 620 C CA . LYS A 1 77 ? 2.814 9.794 -14.748 1.00 79.50 77 LYS A CA 1
ATOM 621 C C . LYS A 1 77 ? 3.087 9.952 -13.256 1.00 79.50 77 LYS A C 1
ATOM 623 O O . LYS A 1 77 ? 4.148 9.562 -12.767 1.00 79.50 77 LYS A O 1
ATOM 628 N N . LYS A 1 78 ? 2.125 10.516 -12.521 1.00 84.12 78 LYS A N 1
ATOM 629 C CA . LYS A 1 78 ? 2.184 10.579 -11.056 1.00 84.12 78 LYS A CA 1
ATOM 630 C C . LYS A 1 78 ? 1.880 9.193 -10.482 1.00 84.12 78 LYS A C 1
ATOM 632 O O . LYS A 1 78 ? 0.912 8.552 -10.890 1.00 84.12 78 LYS A O 1
ATOM 637 N N . GLN A 1 79 ? 2.714 8.740 -9.551 1.00 90.88 79 GLN A N 1
ATOM 638 C CA . GLN A 1 79 ? 2.435 7.548 -8.757 1.00 90.88 79 GLN A CA 1
ATOM 639 C C . GLN A 1 79 ? 1.426 7.902 -7.662 1.00 90.88 79 GLN A C 1
ATOM 641 O O . GLN A 1 79 ? 1.560 8.939 -7.008 1.00 90.88 79 GLN A O 1
ATOM 646 N N . MET A 1 80 ? 0.425 7.048 -7.481 1.00 95.38 80 MET A N 1
ATOM 647 C CA . MET A 1 80 ? -0.616 7.197 -6.465 1.00 95.38 80 MET A CA 1
ATOM 648 C C . MET A 1 80 ? -0.830 5.848 -5.786 1.00 95.38 80 MET A C 1
ATOM 650 O O . MET A 1 80 ? -0.844 4.820 -6.455 1.00 95.38 80 MET A O 1
ATOM 654 N N . ILE A 1 81 ? -0.959 5.857 -4.464 1.00 97.56 81 ILE A N 1
ATOM 655 C CA . ILE A 1 81 ? -1.049 4.656 -3.634 1.00 97.56 81 ILE A CA 1
ATOM 656 C C . ILE A 1 81 ? -2.378 4.692 -2.887 1.00 97.56 81 ILE A C 1
ATOM 658 O O . ILE A 1 81 ? -2.641 5.649 -2.163 1.00 97.56 81 ILE A O 1
ATOM 662 N N . PHE A 1 82 ? -3.216 3.671 -3.044 1.00 97.75 82 PHE A N 1
ATOM 663 C CA . PHE A 1 82 ? -4.469 3.552 -2.295 1.00 97.75 82 PHE A CA 1
ATOM 664 C C . PHE A 1 82 ? -4.177 2.996 -0.897 1.00 97.75 82 PHE A C 1
ATOM 666 O O . PHE A 1 82 ? -3.770 1.844 -0.753 1.00 97.75 82 PHE A O 1
ATOM 673 N N . ALA A 1 83 ? -4.347 3.829 0.133 1.00 97.44 83 ALA A N 1
ATOM 674 C CA . ALA A 1 83 ? -3.776 3.606 1.461 1.00 97.44 83 ALA A CA 1
ATOM 675 C C . ALA A 1 83 ? -4.258 2.308 2.125 1.00 97.44 83 ALA A C 1
ATOM 677 O O . ALA A 1 83 ? -3.438 1.522 2.594 1.00 97.44 83 ALA A O 1
ATOM 678 N N . LYS A 1 84 ? -5.576 2.061 2.130 1.00 96.00 84 LYS A N 1
ATOM 679 C CA . LYS A 1 84 ? -6.172 0.852 2.720 1.00 96.00 84 LYS A CA 1
ATOM 680 C C . LYS A 1 84 ? -5.581 -0.423 2.111 1.00 96.00 84 LYS A C 1
ATOM 682 O O . LYS A 1 84 ? -4.973 -1.215 2.825 1.00 96.00 84 LYS A O 1
ATOM 687 N N . SER A 1 85 ? -5.680 -0.560 0.790 1.00 97.31 85 SER A N 1
ATOM 688 C CA . SER A 1 85 ? -5.213 -1.747 0.069 1.00 97.31 85 SER A CA 1
ATOM 689 C C . SER A 1 85 ? -3.695 -1.922 0.143 1.00 97.31 85 SER A C 1
ATOM 691 O O . SER A 1 85 ? -3.208 -3.046 0.220 1.00 97.31 85 SER A O 1
ATOM 693 N N . ALA A 1 86 ? -2.932 -0.825 0.183 1.00 98.00 86 ALA A N 1
ATOM 694 C CA . ALA A 1 86 ? -1.488 -0.884 0.385 1.00 98.00 86 ALA A CA 1
ATOM 695 C C . ALA A 1 86 ? -1.120 -1.401 1.787 1.00 98.00 86 ALA A C 1
ATOM 697 O O . ALA A 1 86 ? -0.212 -2.220 1.914 1.00 98.00 86 ALA A O 1
ATOM 698 N N . CYS A 1 87 ? -1.825 -0.960 2.836 1.00 97.50 87 CYS A N 1
ATOM 699 C CA . CYS A 1 87 ? -1.636 -1.456 4.202 1.00 97.50 87 CYS A CA 1
ATOM 700 C C . CYS A 1 87 ? -1.974 -2.947 4.323 1.00 97.50 87 CYS A C 1
ATOM 702 O O . CYS A 1 87 ? -1.182 -3.699 4.889 1.00 97.50 87 CYS A O 1
ATOM 704 N N . GLU A 1 88 ? -3.115 -3.368 3.773 1.00 96.94 88 GLU A N 1
ATOM 705 C CA . GLU A 1 88 ? -3.555 -4.770 3.756 1.00 96.94 88 GLU A CA 1
ATOM 706 C C . GLU A 1 88 ? -2.522 -5.653 3.042 1.00 96.94 88 GLU A C 1
ATOM 708 O O . GLU A 1 88 ? -2.002 -6.606 3.627 1.00 96.94 88 GLU A O 1
ATOM 713 N N . TRP A 1 89 ? -2.109 -5.264 1.831 1.00 98.00 89 TRP A N 1
ATOM 714 C CA . TRP A 1 89 ? -1.096 -5.997 1.074 1.00 98.00 89 TRP A CA 1
ATOM 715 C C . TRP A 1 89 ? 0.242 -6.061 1.819 1.00 98.00 89 TRP A C 1
ATOM 717 O O . TRP A 1 89 ? 0.874 -7.116 1.863 1.00 98.00 89 TRP A O 1
ATOM 727 N N . MET A 1 90 ? 0.690 -4.958 2.429 1.00 98.00 90 MET A N 1
ATOM 728 C CA . MET A 1 90 ? 1.938 -4.935 3.198 1.00 98.00 90 MET A CA 1
ATOM 729 C C . MET A 1 90 ? 1.885 -5.870 4.408 1.00 98.00 90 MET A C 1
ATOM 731 O O . MET A 1 90 ? 2.876 -6.543 4.684 1.00 98.00 90 MET A O 1
ATOM 735 N N . GLU A 1 91 ? 0.754 -5.956 5.108 1.00 97.38 91 GLU A N 1
ATOM 736 C CA . GLU A 1 91 ? 0.583 -6.854 6.254 1.00 97.38 91 GLU A CA 1
ATOM 737 C C . GLU A 1 91 ? 0.661 -8.331 5.838 1.00 97.38 91 GLU A C 1
ATOM 739 O O . GLU A 1 91 ? 1.369 -9.120 6.475 1.00 97.38 91 GLU A O 1
ATOM 744 N N . GLU A 1 92 ? 0.018 -8.687 4.726 1.00 98.06 92 GLU A N 1
ATOM 745 C CA . GLU A 1 92 ? 0.035 -10.038 4.153 1.00 98.06 92 GLU A CA 1
ATOM 746 C C . GLU A 1 92 ? 1.416 -10.424 3.598 1.00 98.06 92 GLU A C 1
ATOM 748 O O . GLU A 1 92 ? 1.871 -11.562 3.746 1.00 98.06 92 GLU A O 1
ATOM 753 N N . ASN A 1 93 ? 2.124 -9.467 2.992 1.00 98.00 93 ASN A N 1
ATOM 754 C CA . ASN A 1 93 ? 3.333 -9.727 2.209 1.00 98.00 93 ASN A CA 1
ATOM 755 C C . ASN A 1 93 ? 4.635 -9.319 2.906 1.00 98.00 93 ASN A C 1
ATOM 757 O O . ASN A 1 93 ? 5.716 -9.560 2.364 1.00 98.00 93 ASN A O 1
ATOM 761 N N . LYS A 1 94 ? 4.588 -8.789 4.136 1.00 96.94 94 LYS A N 1
ATOM 762 C CA . LYS A 1 94 ? 5.773 -8.327 4.891 1.00 96.94 94 LYS A CA 1
ATOM 763 C C . LYS A 1 94 ? 6.912 -9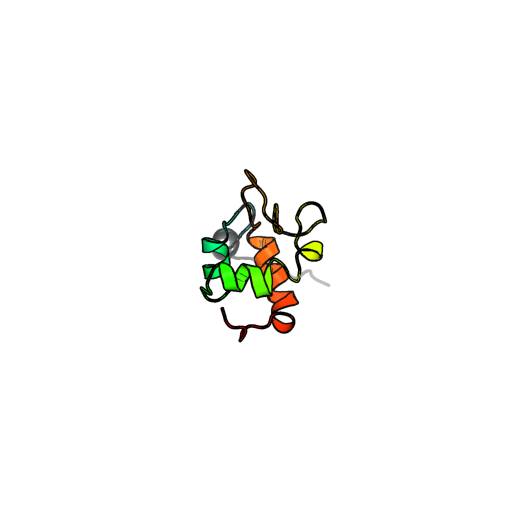.339 4.977 1.00 96.94 94 LYS A C 1
ATOM 765 O O . LYS A 1 94 ? 8.064 -8.935 5.074 1.00 96.94 94 LYS A O 1
ATOM 770 N N . ARG A 1 95 ? 6.629 -10.643 4.938 1.00 98.00 95 ARG A N 1
ATOM 771 C CA . ARG A 1 95 ? 7.659 -11.700 4.980 1.00 98.00 95 ARG A CA 1
ATOM 772 C C . ARG A 1 95 ? 8.395 -11.900 3.651 1.00 98.00 95 ARG A C 1
ATOM 774 O O . ARG A 1 95 ? 9.480 -12.469 3.659 1.00 98.00 95 ARG A O 1
ATOM 781 N N . ARG A 1 96 ? 7.820 -11.449 2.532 1.00 97.81 96 ARG A N 1
ATOM 782 C CA . ARG A 1 96 ? 8.406 -11.529 1.182 1.00 97.81 96 ARG A CA 1
ATOM 783 C C . ARG A 1 96 ? 9.378 -10.379 0.902 1.00 97.81 96 ARG A C 1
ATOM 785 O O . ARG A 1 96 ? 10.152 -10.452 -0.045 1.00 97.81 96 ARG A O 1
ATOM 792 N N . ILE A 1 97 ? 9.325 -9.318 1.707 1.00 97.94 97 ILE A N 1
ATOM 793 C CA . ILE A 1 97 ? 10.107 -8.093 1.524 1.00 97.94 97 ILE A CA 1
ATOM 794 C C . ILE A 1 97 ? 11.458 -8.218 2.236 1.00 97.94 97 ILE A C 1
ATOM 796 O O . ILE A 1 97 ? 11.520 -8.537 3.425 1.00 97.94 97 ILE A O 1
ATOM 800 N N . ASP A 1 98 ? 12.549 -7.893 1.539 1.00 97.44 98 ASP A N 1
ATOM 801 C CA . ASP A 1 98 ? 13.876 -7.792 2.156 1.00 97.44 98 ASP A CA 1
ATOM 802 C C . ASP A 1 98 ? 14.042 -6.472 2.929 1.00 97.44 98 ASP A C 1
ATOM 804 O O . ASP A 1 98 ? 14.661 -5.516 2.462 1.00 97.44 98 ASP A O 1
ATOM 808 N N . TRP A 1 99 ? 13.527 -6.435 4.162 1.00 97.19 99 TRP A N 1
ATOM 809 C CA . TRP A 1 99 ? 13.608 -5.297 5.096 1.00 97.19 99 TRP A CA 1
ATOM 810 C C . TRP A 1 99 ? 15.029 -4.803 5.412 1.00 97.19 99 TRP A C 1
ATOM 812 O O . TRP A 1 99 ? 15.208 -3.662 5.864 1.00 97.19 99 TRP A O 1
ATOM 822 N N . LYS A 1 100 ? 16.038 -5.660 5.215 1.00 96.56 100 LYS A N 1
ATOM 823 C CA . LYS A 1 100 ? 17.449 -5.375 5.511 1.00 96.56 100 LYS A CA 1
ATOM 824 C C . LYS A 1 100 ? 18.232 -4.939 4.272 1.00 96.56 100 LYS A C 1
ATOM 826 O O . LYS A 1 100 ? 19.402 -4.575 4.413 1.00 96.56 100 LYS A O 1
ATOM 831 N N . GLY A 1 101 ? 17.584 -4.916 3.107 1.00 94.56 101 GLY A N 1
ATOM 832 C CA . GLY A 1 101 ? 18.149 -4.425 1.863 1.00 94.56 101 GLY A CA 1
ATOM 833 C C . GLY A 1 101 ? 18.741 -3.023 2.012 1.00 94.56 101 GLY A C 1
ATOM 834 O O . GLY A 1 101 ? 18.198 -2.169 2.722 1.00 94.56 101 GLY A O 1
ATOM 835 N N . LYS A 1 102 ? 19.876 -2.786 1.353 1.00 91.44 102 LYS A N 1
ATOM 836 C CA . LYS A 1 102 ? 20.605 -1.512 1.392 1.00 91.44 102 LYS A CA 1
ATOM 837 C C . LYS A 1 102 ? 20.418 -0.734 0.088 1.00 91.44 102 LYS A C 1
ATOM 839 O O . LYS A 1 102 ? 20.188 -1.321 -0.976 1.00 91.44 102 LYS A O 1
ATOM 844 N N . VAL A 1 103 ? 20.485 0.584 0.212 1.00 85.50 103 VAL A N 1
ATOM 845 C CA . VAL A 1 103 ? 20.469 1.586 -0.861 1.00 85.50 103 VAL A CA 1
ATOM 846 C C . VAL A 1 103 ? 21.603 2.558 -0.614 1.00 85.50 103 VAL A C 1
ATOM 848 O O . VAL A 1 103 ? 21.848 2.843 0.582 1.00 85.50 103 VAL A O 1
#

Organism: NCBI:txid1624